Protein AF-A0A838K4G5-F1 (afdb_monomer_lite)

pLDDT: mean 78.07, std 15.37, range [50.75, 97.56]

Foldseek 3Di:
DDDPDPVVVVVVVVVCCVVQNPVVVVVVVVVVVVVVVVVVVVVVVVQVVCCVVVHVVSNPPDVVVVPVVVVVVVVVVVVVVDPDPPPDPDPPPDDDADPPGDPDDDPPDD

Structure (mmCIF, N/CA/C/O backbone):
data_AF-A0A838K4G5-F1
#
_entry.id   AF-A0A838K4G5-F1
#
loop_
_atom_site.group_PDB
_atom_site.id
_atom_site.type_symbol
_atom_site.label_atom_id
_atom_site.label_alt_id
_atom_site.label_comp_id
_atom_site.label_asym_id
_atom_site.label_entity_id
_atom_site.label_seq_id
_atom_site.pdbx_PDB_ins_code
_atom_site.Cartn_x
_atom_site.Cartn_y
_atom_site.Cartn_z
_atom_site.occupancy
_atom_site.B_iso_or_equiv
_atom_site.auth_seq_id
_atom_site.auth_comp_id
_atom_site.auth_asym_id
_atom_site.auth_atom_id
_atom_site.pdbx_PDB_model_num
ATOM 1 N N . MET A 1 1 ? -25.883 -12.336 -12.729 1.00 59.09 1 MET A N 1
ATOM 2 C CA . MET A 1 1 ? -25.001 -11.242 -13.183 1.00 59.09 1 MET A CA 1
ATOM 3 C C . MET A 1 1 ? -24.661 -10.407 -11.964 1.00 59.09 1 MET A C 1
ATOM 5 O O . MET A 1 1 ? -25.490 -9.624 -11.531 1.00 59.09 1 MET A O 1
ATOM 9 N N . PHE A 1 2 ? -23.512 -10.679 -11.341 1.00 65.94 2 PHE A N 1
ATOM 10 C CA . PHE A 1 2 ? -23.030 -9.916 -10.191 1.00 65.94 2 PHE A CA 1
ATOM 11 C C . PHE A 1 2 ? -22.284 -8.695 -10.726 1.00 65.94 2 PHE A C 1
ATOM 13 O O . PHE A 1 2 ? -21.193 -8.830 -11.276 1.00 65.94 2 PHE A O 1
ATOM 20 N N . GLY A 1 3 ? -22.919 -7.528 -10.653 1.00 70.31 3 GLY A N 1
ATOM 21 C CA . GLY A 1 3 ? -22.258 -6.256 -10.908 1.00 70.31 3 GLY A CA 1
ATOM 22 C C . GLY A 1 3 ? -21.526 -5.823 -9.646 1.00 70.31 3 GLY A C 1
ATOM 23 O O . GLY A 1 3 ? -22.085 -5.898 -8.558 1.00 70.31 3 GLY A O 1
ATOM 24 N N . MET A 1 4 ? -20.275 -5.392 -9.771 1.00 81.00 4 MET A N 1
ATOM 25 C CA . MET A 1 4 ? -19.601 -4.702 -8.676 1.00 81.00 4 MET A CA 1
ATOM 26 C C . MET A 1 4 ? -20.124 -3.266 -8.639 1.00 81.00 4 MET A C 1
ATOM 28 O O . MET A 1 4 ? -19.660 -2.411 -9.391 1.00 81.00 4 MET A O 1
ATOM 32 N N . GLY A 1 5 ? -21.146 -3.033 -7.822 1.00 89.62 5 GLY A N 1
ATOM 33 C CA . GLY A 1 5 ? -21.731 -1.724 -7.585 1.00 89.62 5 GLY A CA 1
ATOM 34 C C . GLY A 1 5 ? -21.436 -1.205 -6.181 1.00 89.62 5 GLY A C 1
ATOM 35 O O . GLY A 1 5 ? -20.865 -1.881 -5.322 1.00 89.62 5 GLY A O 1
ATOM 36 N N . TRP A 1 6 ? -21.861 0.035 -5.941 1.00 93.75 6 TRP A N 1
ATOM 37 C CA . TRP A 1 6 ? -21.842 0.636 -4.608 1.00 93.75 6 TRP A CA 1
ATOM 38 C C . TRP A 1 6 ? -22.566 -0.207 -3.538 1.00 93.75 6 TRP A C 1
ATOM 40 O O . TRP A 1 6 ? -22.022 -0.321 -2.437 1.00 93.75 6 TRP A O 1
ATOM 50 N N . PRO A 1 7 ? -23.735 -0.830 -3.812 1.00 93.62 7 PRO A N 1
ATOM 51 C CA . PRO A 1 7 ? -24.416 -1.674 -2.829 1.00 93.62 7 PRO A CA 1
ATOM 52 C C . PRO A 1 7 ? -23.597 -2.902 -2.416 1.00 93.62 7 PRO A C 1
ATOM 54 O O . PRO A 1 7 ? -23.511 -3.214 -1.230 1.00 93.62 7 PRO A O 1
ATOM 57 N N . GLU A 1 8 ? -22.955 -3.579 -3.365 1.00 92.81 8 GLU A N 1
ATOM 58 C CA . GLU A 1 8 ? -22.153 -4.775 -3.104 1.00 92.81 8 GLU A CA 1
ATOM 59 C C . GLU A 1 8 ? -20.926 -4.448 -2.245 1.00 92.81 8 GLU A C 1
ATOM 61 O O . GLU A 1 8 ? -20.620 -5.182 -1.303 1.00 92.81 8 GLU A O 1
ATOM 66 N N . LEU A 1 9 ? -20.263 -3.314 -2.502 1.00 93.62 9 LEU A N 1
ATOM 67 C CA . LEU A 1 9 ? -19.154 -2.840 -1.668 1.00 93.62 9 LEU A CA 1
ATOM 68 C C . LEU A 1 9 ? -19.599 -2.532 -0.232 1.00 93.62 9 LEU A C 1
ATOM 70 O O . LEU A 1 9 ? -18.870 -2.848 0.710 1.00 93.62 9 LEU A O 1
ATOM 74 N N . LEU A 1 10 ? -20.797 -1.968 -0.045 1.00 94.88 10 LEU A N 1
ATOM 75 C CA . LEU A 1 10 ? -21.356 -1.717 1.286 1.00 94.88 10 LEU A CA 1
ATOM 76 C C . LEU A 1 10 ? -21.579 -3.031 2.051 1.00 94.88 10 LEU A C 1
ATOM 78 O O . LEU A 1 10 ? -21.202 -3.135 3.217 1.00 94.88 10 LEU A O 1
ATOM 82 N N . VAL A 1 11 ? -22.145 -4.047 1.389 1.00 95.69 11 VAL A N 1
ATOM 83 C CA . VAL A 1 11 ? -22.366 -5.374 1.988 1.00 95.69 11 VAL A CA 1
ATOM 84 C C . VAL A 1 11 ? -21.039 -6.010 2.397 1.00 95.69 11 VAL A C 1
ATOM 86 O O . VAL A 1 11 ? -20.913 -6.482 3.526 1.00 95.69 11 VAL A O 1
ATOM 89 N N . ILE A 1 12 ? -20.027 -5.969 1.525 1.00 94.19 12 ILE A N 1
ATOM 90 C CA . ILE A 1 12 ? -18.681 -6.470 1.841 1.00 94.19 12 ILE A CA 1
ATOM 91 C C . ILE A 1 12 ? -18.090 -5.715 3.038 1.00 94.19 12 ILE A C 1
ATOM 93 O O . ILE A 1 12 ? -17.533 -6.340 3.940 1.00 94.19 12 ILE A O 1
ATOM 97 N N . GLY A 1 13 ? -18.248 -4.389 3.087 1.00 94.69 13 GLY A N 1
ATOM 98 C CA . GLY A 1 13 ? -17.796 -3.562 4.204 1.00 94.69 13 GLY A CA 1
ATOM 99 C C . GLY A 1 13 ? -18.442 -3.960 5.531 1.00 94.69 13 GLY A C 1
ATOM 100 O O . GLY A 1 13 ? -17.742 -4.137 6.525 1.00 94.69 13 GLY A O 1
ATOM 101 N N . ILE A 1 14 ? -19.759 -4.179 5.544 1.00 96.31 14 ILE A N 1
ATOM 102 C CA . ILE A 1 14 ? -20.487 -4.638 6.736 1.00 96.31 14 ILE A CA 1
ATOM 103 C C . ILE A 1 14 ? -19.980 -6.013 7.182 1.00 96.31 14 ILE A C 1
ATOM 105 O O . ILE A 1 14 ? -19.688 -6.202 8.362 1.00 96.31 14 ILE A O 1
ATOM 109 N N . VAL A 1 15 ? -19.819 -6.962 6.255 1.00 96.25 15 VAL A N 1
ATOM 110 C CA . VAL A 1 15 ? -19.290 -8.300 6.570 1.00 96.25 15 VAL A CA 1
ATOM 111 C C . VAL A 1 15 ? -17.873 -8.214 7.143 1.00 96.25 15 VAL A C 1
ATOM 113 O O . VAL A 1 15 ? -17.577 -8.863 8.145 1.00 96.25 15 VAL A O 1
ATOM 116 N N . ALA A 1 16 ? -17.011 -7.376 6.566 1.00 95.06 16 ALA A N 1
ATOM 117 C CA . ALA A 1 16 ? -15.660 -7.157 7.071 1.00 95.06 16 ALA A CA 1
ATOM 118 C C . ALA A 1 16 ? -15.668 -6.557 8.489 1.00 95.06 16 ALA A C 1
ATOM 120 O O . ALA A 1 16 ? -14.899 -6.995 9.345 1.00 95.06 16 ALA A O 1
ATOM 121 N N . VAL A 1 17 ? -16.560 -5.599 8.765 1.00 96.06 17 VAL A N 1
ATOM 122 C CA . VAL A 1 17 ? -16.731 -5.010 10.104 1.00 96.06 17 VAL A CA 1
ATOM 123 C C . VAL A 1 17 ? -17.180 -6.066 11.109 1.00 96.06 17 VAL A C 1
ATOM 125 O O . VAL A 1 17 ? -16.659 -6.093 12.217 1.00 96.06 17 VAL A O 1
ATOM 128 N N . PHE A 1 18 ? -18.100 -6.959 10.742 1.00 96.19 18 PHE A N 1
ATOM 129 C CA . PHE A 1 18 ? -18.529 -8.042 11.630 1.00 96.19 18 PHE A CA 1
ATOM 130 C C . PHE A 1 18 ? -17.424 -9.065 11.902 1.00 96.19 18 PHE A C 1
ATOM 132 O O . PHE A 1 18 ? -17.311 -9.551 13.025 1.00 96.19 18 PHE A O 1
ATOM 139 N N . LEU A 1 19 ? -16.613 -9.396 10.894 1.00 95.12 19 LEU A N 1
ATOM 140 C CA . LEU A 1 19 ? -15.580 -10.424 11.014 1.00 95.12 19 LEU A CA 1
ATOM 141 C C . LEU A 1 19 ? -14.365 -9.945 11.819 1.00 95.12 19 LEU A C 1
ATOM 143 O O . LEU A 1 19 ? -13.842 -10.684 12.651 1.00 95.12 19 LEU A O 1
ATOM 147 N N . PHE A 1 20 ? -13.914 -8.715 11.567 1.00 94.06 20 PHE A N 1
ATOM 148 C CA . PHE A 1 20 ? -12.688 -8.166 12.155 1.00 9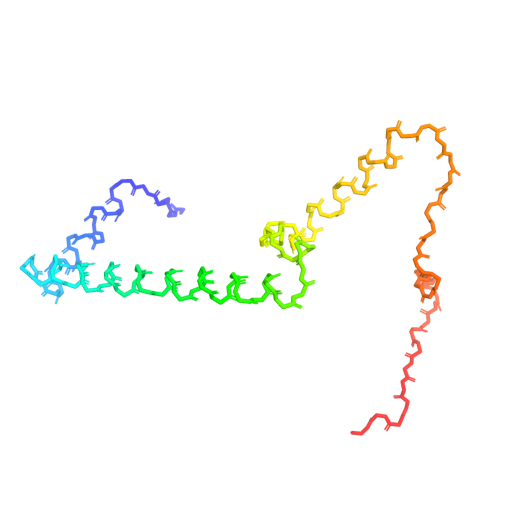4.06 20 PHE A CA 1
ATOM 149 C C . PHE A 1 20 ? -12.943 -7.147 13.274 1.00 94.06 20 PHE A C 1
ATOM 151 O O . PHE A 1 20 ? -12.080 -6.946 14.127 1.00 94.06 20 PHE A O 1
ATOM 158 N N . GLY A 1 21 ? -14.112 -6.509 13.285 1.00 94.56 21 GLY A N 1
ATOM 159 C CA . GLY A 1 21 ? -14.471 -5.415 14.185 1.00 94.56 21 GLY A CA 1
ATOM 160 C C . GLY A 1 21 ? -14.232 -4.025 13.567 1.00 94.56 21 GLY A C 1
ATOM 161 O O . GLY A 1 21 ? -13.232 -3.822 12.867 1.00 94.56 21 GLY A O 1
ATOM 162 N N . PRO A 1 22 ? -15.104 -3.034 13.849 1.00 93.94 22 PRO A N 1
ATOM 163 C CA . PRO A 1 22 ? -14.989 -1.680 13.296 1.00 93.94 22 PRO A CA 1
ATOM 164 C C . PRO A 1 22 ? -13.718 -0.958 13.755 1.00 93.94 22 PRO A C 1
ATOM 166 O O . PRO A 1 22 ? -13.168 -0.161 13.002 1.00 93.94 22 PRO A O 1
ATOM 169 N N . ASP A 1 23 ? -13.214 -1.279 14.948 1.00 94.38 23 ASP A N 1
ATOM 170 C CA . ASP A 1 23 ? -12.010 -0.659 15.506 1.00 94.38 23 ASP A CA 1
ATOM 171 C C . ASP A 1 23 ? -10.716 -1.213 14.889 1.00 94.38 23 ASP A C 1
ATOM 173 O O . ASP A 1 23 ? -9.714 -0.509 14.810 1.00 94.38 23 ASP A O 1
ATOM 177 N N . LYS A 1 24 ? -10.718 -2.470 14.418 1.00 93.75 24 LYS A N 1
ATOM 178 C CA . LYS A 1 24 ? -9.517 -3.137 13.874 1.00 93.75 24 LYS A CA 1
ATOM 179 C C . LYS A 1 24 ? -9.300 -2.877 12.390 1.00 93.75 24 LYS A C 1
ATOM 181 O O . LYS A 1 24 ? -8.156 -2.819 11.942 1.00 93.75 24 LYS A O 1
ATOM 186 N N . LEU A 1 25 ? -10.373 -2.697 11.624 1.00 93.44 25 LEU A N 1
ATOM 187 C CA . LEU A 1 25 ? -10.290 -2.375 10.198 1.00 93.44 25 LEU A CA 1
ATOM 188 C C . LEU A 1 25 ? -9.434 -1.139 9.865 1.00 93.44 25 LEU A C 1
ATOM 190 O O . LEU A 1 25 ? -8.585 -1.258 8.979 1.00 93.44 25 LEU A O 1
ATOM 194 N N . PRO A 1 26 ? -9.585 0.027 10.527 1.00 93.25 26 PRO A N 1
ATOM 195 C CA . PRO A 1 26 ? -8.756 1.192 10.223 1.00 93.25 26 PRO A CA 1
ATOM 196 C C . PRO A 1 26 ? -7.277 0.946 10.536 1.00 93.25 26 PRO A C 1
ATOM 198 O O . PRO A 1 26 ? -6.413 1.400 9.787 1.00 93.25 26 PRO A O 1
ATOM 201 N N . ASP A 1 27 ? -6.969 0.188 11.589 1.00 95.00 27 ASP A N 1
ATOM 202 C CA . ASP A 1 27 ? -5.591 -0.173 11.927 1.00 95.00 27 ASP A CA 1
ATOM 203 C C . ASP A 1 27 ? -4.970 -1.105 10.878 1.00 95.00 27 ASP A C 1
ATOM 205 O O . ASP A 1 27 ? -3.824 -0.896 10.473 1.00 95.00 27 ASP A O 1
ATOM 209 N N . LEU A 1 28 ? -5.723 -2.095 10.387 1.00 94.12 28 LEU A N 1
ATOM 210 C CA . LEU A 1 28 ? -5.288 -2.981 9.300 1.00 94.12 28 LEU A CA 1
ATOM 211 C C . LEU A 1 28 ? -5.089 -2.213 7.989 1.00 94.12 28 LEU A C 1
ATOM 213 O O . LEU A 1 28 ? -4.078 -2.400 7.312 1.00 94.12 28 LEU A O 1
ATOM 217 N N . ALA A 1 29 ? -6.006 -1.305 7.650 1.00 94.56 29 ALA A N 1
ATOM 218 C CA . ALA A 1 29 ? -5.891 -0.464 6.463 1.00 94.56 29 ALA A CA 1
ATOM 219 C C . ALA A 1 29 ? -4.653 0.446 6.525 1.00 94.56 29 ALA A C 1
ATOM 221 O O . ALA A 1 29 ? -3.935 0.585 5.534 1.00 94.56 29 ALA A O 1
ATOM 222 N N . ARG A 1 30 ? -4.355 1.027 7.696 1.00 96.12 30 ARG A N 1
ATOM 223 C CA . ARG A 1 30 ? -3.138 1.826 7.920 1.00 96.12 30 ARG A CA 1
ATOM 224 C C . ARG A 1 30 ? -1.870 0.994 7.752 1.00 96.12 30 ARG A C 1
ATOM 226 O O . ARG A 1 30 ? -0.934 1.454 7.102 1.00 96.12 30 ARG A O 1
ATOM 233 N N . GLN A 1 31 ? -1.845 -0.224 8.293 1.00 96.19 31 GLN A N 1
ATOM 234 C CA . GLN A 1 31 ? -0.710 -1.140 8.149 1.00 96.19 31 GLN A CA 1
ATOM 235 C C . GLN A 1 31 ? -0.495 -1.550 6.689 1.00 96.19 31 GLN A C 1
ATOM 237 O O . GLN A 1 31 ? 0.614 -1.415 6.173 1.00 96.19 31 GLN A O 1
ATOM 242 N N . ALA A 1 32 ? -1.557 -1.970 5.998 1.00 96.56 32 ALA A N 1
ATOM 243 C CA . ALA A 1 32 ? -1.504 -2.319 4.582 1.00 96.56 32 ALA A CA 1
ATOM 244 C C . ALA A 1 32 ? -1.069 -1.124 3.721 1.00 96.56 32 ALA A C 1
ATOM 246 O O . ALA A 1 32 ? -0.191 -1.260 2.873 1.00 96.56 32 ALA A O 1
ATOM 247 N N . GLY A 1 33 ? -1.613 0.069 3.977 1.00 96.94 33 GLY A N 1
ATO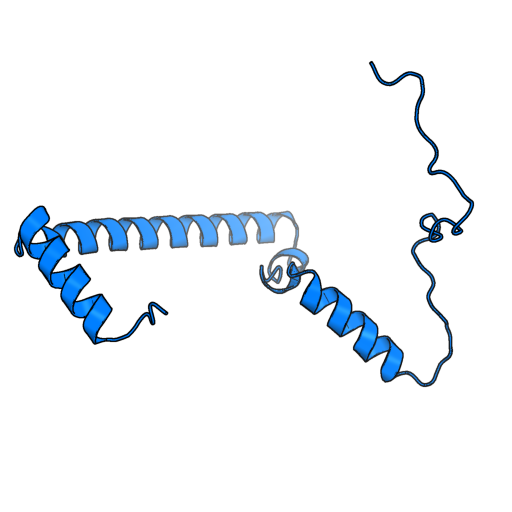M 248 C CA . GLY A 1 33 ? -1.220 1.296 3.283 1.00 96.94 33 GLY A CA 1
ATOM 249 C C . GLY A 1 33 ? 0.248 1.663 3.514 1.00 96.94 33 GLY A C 1
ATOM 250 O O . GLY A 1 33 ? 0.955 2.023 2.572 1.00 96.94 33 GLY A O 1
ATOM 251 N N . GLY A 1 34 ? 0.737 1.523 4.749 1.00 97.19 34 GLY A N 1
ATOM 252 C CA . GLY A 1 34 ? 2.149 1.704 5.083 1.00 97.19 34 GLY A CA 1
ATOM 253 C C . GLY A 1 34 ? 3.051 0.713 4.345 1.00 97.19 34 GLY A C 1
ATOM 254 O O . GLY A 1 34 ? 4.057 1.117 3.759 1.00 97.19 34 GLY A O 1
ATOM 255 N N . PHE A 1 35 ? 2.654 -0.562 4.305 1.00 97.56 35 PHE A N 1
ATOM 256 C CA . PHE A 1 35 ? 3.358 -1.605 3.562 1.00 97.56 35 PHE A CA 1
ATOM 257 C C . PHE A 1 35 ? 3.398 -1.301 2.062 1.00 97.56 35 PHE A C 1
ATOM 259 O O . PHE A 1 35 ? 4.481 -1.278 1.481 1.00 97.56 35 PHE A O 1
ATOM 266 N N . LEU A 1 36 ? 2.257 -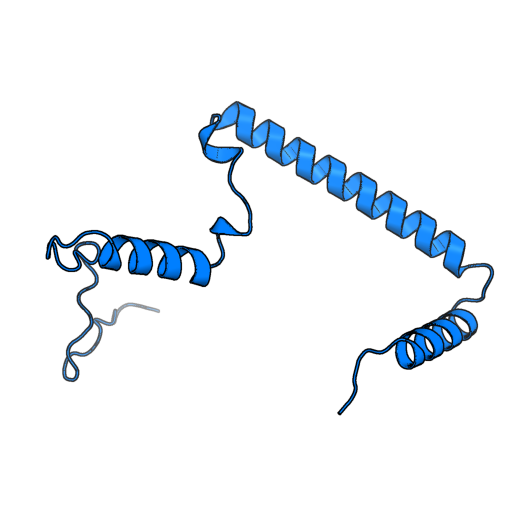0.965 1.450 1.00 97.38 36 LEU A N 1
ATOM 267 C CA . LEU A 1 36 ? 2.183 -0.574 0.039 1.00 97.38 36 LEU A CA 1
ATOM 268 C C . LEU A 1 36 ? 3.088 0.622 -0.263 1.00 97.38 36 LEU A C 1
ATOM 270 O O . LEU A 1 36 ? 3.774 0.630 -1.280 1.00 97.38 36 LEU A O 1
ATOM 274 N N . ARG A 1 37 ? 3.131 1.627 0.617 1.00 96.94 37 ARG A N 1
ATOM 275 C CA . ARG A 1 37 ? 3.985 2.807 0.430 1.00 96.94 37 ARG A CA 1
ATOM 276 C C . ARG A 1 37 ? 5.471 2.467 0.504 1.00 96.94 37 ARG A C 1
ATOM 278 O O . ARG A 1 37 ? 6.282 3.076 -0.189 1.00 96.94 37 ARG A O 1
ATOM 285 N N . THR A 1 38 ? 5.849 1.527 1.358 1.00 96.62 38 THR A N 1
ATOM 286 C CA . THR A 1 38 ? 7.231 1.042 1.446 1.00 96.62 38 THR A CA 1
ATOM 287 C C . THR A 1 38 ? 7.591 0.182 0.241 1.00 96.62 38 THR A C 1
ATOM 289 O O . THR A 1 38 ? 8.620 0.433 -0.376 1.00 96.62 38 THR A O 1
ATOM 292 N N . ALA A 1 39 ? 6.714 -0.737 -0.164 1.00 97.12 39 ALA A N 1
ATOM 293 C CA . ALA A 1 39 ? 6.887 -1.537 -1.372 1.00 97.12 39 ALA A CA 1
ATOM 294 C C . ALA A 1 39 ? 7.011 -0.649 -2.620 1.00 97.12 39 ALA A C 1
ATOM 296 O O . ALA A 1 39 ? 7.915 -0.843 -3.425 1.00 97.12 39 ALA A O 1
ATOM 297 N N . ARG A 1 40 ? 6.166 0.383 -2.743 1.00 95.62 40 ARG A N 1
ATOM 298 C CA . ARG A 1 40 ? 6.236 1.359 -3.836 1.00 95.62 40 ARG A CA 1
ATOM 299 C C . ARG A 1 40 ? 7.591 2.064 -3.880 1.00 95.62 40 ARG A C 1
ATOM 301 O O . ARG A 1 40 ? 8.218 2.075 -4.929 1.00 95.62 40 ARG A O 1
ATOM 308 N N . ARG A 1 41 ? 8.069 2.568 -2.736 1.00 96.12 41 ARG A N 1
ATOM 309 C CA . ARG A 1 41 ? 9.397 3.196 -2.628 1.00 96.12 41 ARG A CA 1
ATOM 310 C C . ARG A 1 41 ? 10.522 2.241 -3.017 1.00 96.12 41 ARG A C 1
ATOM 312 O O . ARG A 1 41 ? 11.417 2.652 -3.735 1.00 96.12 41 ARG A O 1
ATOM 319 N N . MET A 1 42 ? 10.458 0.983 -2.586 1.00 96.00 42 MET A N 1
ATOM 320 C CA . MET A 1 42 ? 11.457 -0.029 -2.939 1.00 96.00 42 MET A CA 1
ATOM 321 C C . MET A 1 42 ? 11.479 -0.311 -4.446 1.00 96.00 42 MET A C 1
ATOM 323 O O . MET A 1 42 ? 12.552 -0.387 -5.032 1.00 96.00 42 MET A O 1
ATOM 327 N N . VAL A 1 43 ? 10.307 -0.423 -5.080 1.00 93.75 43 VAL A N 1
ATOM 328 C CA . VAL A 1 43 ? 10.194 -0.591 -6.538 1.00 93.75 43 VAL A CA 1
ATOM 329 C C . VAL A 1 43 ? 10.743 0.626 -7.276 1.00 93.75 43 VAL A C 1
ATOM 331 O O . VAL A 1 43 ? 11.455 0.460 -8.260 1.00 93.75 43 VAL A O 1
ATOM 334 N N . ASP A 1 44 ? 10.418 1.835 -6.817 1.00 91.38 44 ASP A N 1
ATOM 335 C CA . ASP A 1 44 ? 10.893 3.068 -7.445 1.00 91.38 44 ASP A CA 1
ATOM 336 C C . ASP A 1 44 ? 12.422 3.212 -7.293 1.00 91.38 44 ASP A C 1
ATOM 338 O O . ASP A 1 44 ? 13.093 3.549 -8.262 1.00 91.38 44 ASP A O 1
ATOM 342 N N . SER A 1 45 ? 12.993 2.874 -6.130 1.00 91.81 45 SER A N 1
ATOM 343 C CA . SER A 1 45 ? 14.450 2.818 -5.929 1.00 91.81 45 SER A CA 1
ATOM 344 C C . SER A 1 45 ? 15.119 1.793 -6.840 1.00 91.81 45 SER A C 1
ATOM 346 O O . SER A 1 45 ? 16.028 2.155 -7.570 1.00 91.81 45 SER A O 1
ATOM 348 N N . ALA A 1 46 ? 14.620 0.555 -6.884 1.00 90.12 46 ALA A N 1
ATOM 349 C CA . ALA A 1 46 ? 15.183 -0.478 -7.752 1.00 90.12 46 ALA A CA 1
ATOM 350 C C . ALA A 1 46 ? 15.113 -0.097 -9.240 1.00 90.12 46 ALA A C 1
ATOM 352 O O . ALA A 1 46 ? 16.019 -0.415 -10.001 1.00 90.12 46 ALA A O 1
ATOM 353 N N . ARG A 1 47 ? 14.052 0.605 -9.669 1.00 84.62 47 ARG A N 1
ATOM 354 C CA . ARG A 1 47 ? 13.965 1.165 -11.027 1.00 84.62 47 ARG A CA 1
ATOM 355 C C . ARG A 1 47 ? 15.035 2.219 -11.284 1.00 84.62 47 ARG A C 1
ATOM 357 O O . ARG A 1 47 ? 15.605 2.214 -12.367 1.00 84.62 47 ARG A O 1
ATOM 364 N N . ASN A 1 48 ? 15.280 3.106 -10.321 1.00 86.50 48 ASN A N 1
ATOM 365 C CA . ASN A 1 48 ? 16.307 4.139 -10.444 1.00 86.50 48 ASN A CA 1
ATOM 366 C C . ASN A 1 48 ? 17.713 3.527 -10.489 1.00 86.50 48 ASN A C 1
ATOM 368 O O . ASN A 1 48 ? 18.499 3.917 -11.339 1.00 86.50 48 ASN A O 1
ATOM 372 N N . ASP A 1 49 ? 17.995 2.528 -9.652 1.00 87.06 49 ASP A N 1
ATOM 373 C CA . ASP A 1 49 ? 19.297 1.852 -9.636 1.00 87.06 49 ASP A CA 1
ATOM 374 C C . ASP A 1 49 ? 19.565 1.130 -10.974 1.00 87.06 49 ASP A C 1
ATOM 376 O O . ASP A 1 49 ? 20.635 1.269 -11.561 1.00 87.06 49 ASP A O 1
ATOM 380 N N . LEU A 1 50 ? 18.561 0.423 -11.516 1.00 83.12 50 LEU A N 1
ATOM 381 C CA . LEU A 1 50 ? 18.644 -0.209 -12.843 1.00 83.12 50 LEU A CA 1
ATOM 382 C C . LEU A 1 50 ? 18.820 0.815 -13.971 1.00 83.12 50 LEU A C 1
ATOM 384 O O . LEU A 1 50 ? 19.535 0.551 -14.934 1.00 83.12 50 LEU A O 1
ATOM 388 N N . ALA A 1 51 ? 18.153 1.961 -13.868 1.00 81.44 51 ALA A N 1
ATOM 389 C CA . ALA A 1 51 ? 18.282 3.052 -14.823 1.00 81.44 51 ALA A CA 1
ATOM 390 C C . ALA A 1 51 ? 19.683 3.677 -14.820 1.00 81.44 51 ALA A C 1
ATOM 392 O O . ALA A 1 51 ? 20.215 3.983 -15.885 1.00 81.44 51 ALA A O 1
ATOM 393 N N . ASP A 1 52 ? 20.284 3.843 -13.642 1.00 82.75 52 ASP A N 1
ATOM 394 C CA . ASP A 1 52 ? 21.632 4.392 -13.502 1.00 82.75 52 ASP A CA 1
ATOM 395 C C . ASP A 1 52 ? 22.703 3.426 -14.052 1.00 82.75 52 ASP A C 1
ATOM 397 O O . ASP A 1 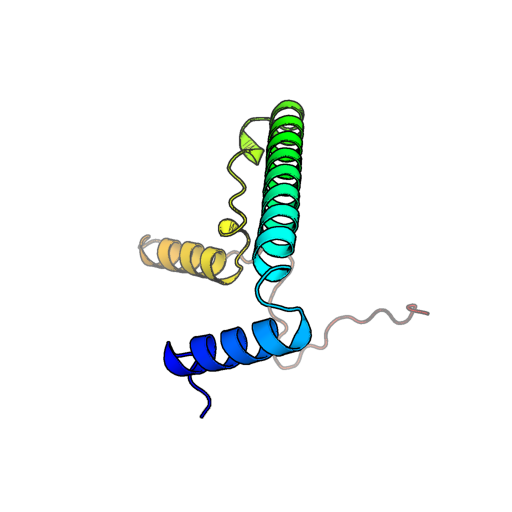52 ? 23.703 3.875 -14.612 1.00 82.75 52 ASP A O 1
ATOM 401 N N . GLU A 1 53 ? 22.492 2.106 -13.949 1.00 80.25 53 GLU A N 1
ATOM 402 C CA . GLU A 1 53 ? 23.423 1.081 -14.455 1.00 80.25 53 GLU A CA 1
ATOM 403 C C . GLU A 1 53 ? 23.274 0.766 -15.951 1.00 80.25 53 GLU A C 1
ATOM 405 O O . GLU A 1 53 ? 24.271 0.495 -16.623 1.00 80.25 53 GLU A O 1
ATOM 410 N N . LEU A 1 54 ? 22.051 0.780 -16.486 1.00 73.81 54 LEU A N 1
ATOM 411 C CA . LEU A 1 54 ? 21.765 0.381 -17.871 1.00 73.81 54 LEU A CA 1
ATOM 412 C C . LEU A 1 54 ? 21.570 1.571 -18.827 1.00 73.81 54 LEU A C 1
ATOM 414 O O . LEU A 1 54 ? 21.454 1.365 -20.034 1.00 73.81 54 LEU A O 1
ATOM 418 N N . GLY A 1 55 ? 21.569 2.801 -18.306 1.00 65.50 55 GLY A N 1
ATOM 419 C CA . GLY A 1 55 ? 21.341 4.027 -19.067 1.00 65.50 55 GLY A CA 1
ATOM 420 C C . GLY A 1 55 ? 19.860 4.400 -19.207 1.00 65.50 55 GLY A C 1
ATOM 421 O O . GLY A 1 55 ? 18.955 3.602 -18.946 1.00 65.50 55 GLY A O 1
ATOM 422 N N . ASP A 1 56 ? 19.617 5.644 -19.644 1.00 62.38 56 ASP A N 1
ATOM 423 C CA . ASP A 1 56 ? 18.283 6.266 -19.781 1.00 62.38 56 ASP A CA 1
ATOM 424 C C . ASP A 1 56 ? 17.308 5.428 -20.643 1.00 62.38 56 ASP A C 1
ATOM 426 O O . ASP A 1 56 ? 16.095 5.527 -20.459 1.00 62.38 56 ASP A O 1
ATOM 430 N N . ASP A 1 57 ? 17.830 4.530 -21.491 1.00 58.78 57 ASP A N 1
ATOM 431 C CA . ASP A 1 57 ? 17.075 3.595 -22.340 1.00 58.78 57 ASP A CA 1
ATOM 432 C C . ASP A 1 57 ? 16.113 2.674 -21.553 1.00 58.78 57 ASP A C 1
ATOM 434 O O . ASP A 1 57 ? 15.121 2.199 -22.106 1.00 58.78 57 ASP A O 1
ATOM 438 N N . PHE A 1 58 ? 16.349 2.440 -20.252 1.00 58.53 58 PHE A N 1
ATOM 439 C CA . PHE A 1 58 ? 15.492 1.593 -19.402 1.00 58.53 58 PHE A CA 1
ATOM 440 C C . PHE A 1 58 ? 14.551 2.367 -18.469 1.00 58.53 58 PHE A C 1
ATOM 442 O O . PHE A 1 58 ? 13.622 1.774 -17.906 1.00 58.53 58 PHE A O 1
ATOM 449 N N . ARG A 1 59 ? 14.737 3.685 -18.303 1.00 58.56 59 ARG A N 1
ATOM 450 C CA . ARG A 1 59 ? 13.859 4.517 -17.451 1.00 58.56 59 ARG A CA 1
ATOM 451 C C . ARG A 1 59 ? 12.434 4.575 -17.963 1.00 58.56 59 ARG A C 1
ATOM 453 O O . ARG A 1 59 ? 11.505 4.676 -17.161 1.00 58.56 59 ARG A O 1
ATOM 460 N N . ASP A 1 60 ? 12.285 4.472 -19.277 1.00 60.03 60 ASP A N 1
ATOM 461 C CA . ASP A 1 60 ? 11.012 4.603 -19.975 1.00 60.03 60 ASP A CA 1
ATOM 462 C C . ASP A 1 60 ? 10.311 3.262 -20.235 1.00 60.03 60 ASP A C 1
ATOM 464 O O . ASP A 1 60 ? 9.300 3.225 -20.934 1.00 60.03 60 ASP A O 1
ATOM 468 N N . LEU A 1 61 ? 10.768 2.156 -19.621 1.00 57.19 61 LEU A N 1
ATOM 469 C CA . LEU A 1 61 ? 10.024 0.891 -19.620 1.00 57.19 61 LEU A CA 1
ATOM 470 C C . LEU A 1 61 ? 8.727 1.029 -18.803 1.00 57.19 61 LEU A C 1
ATOM 472 O O . LEU A 1 61 ? 8.603 0.634 -17.630 1.00 57.19 61 LEU A O 1
ATOM 476 N N . ASN A 1 62 ? 7.720 1.595 -19.459 1.00 57.16 62 ASN A N 1
ATOM 477 C CA . ASN A 1 62 ? 6.329 1.546 -19.069 1.00 57.16 62 ASN A CA 1
ATOM 478 C C . ASN A 1 62 ? 5.899 0.078 -19.101 1.00 57.16 62 ASN A C 1
ATOM 480 O O . ASN A 1 62 ? 5.939 -0.563 -20.145 1.00 57.16 62 ASN A O 1
ATOM 484 N N . LEU A 1 63 ? 5.398 -0.467 -17.984 1.00 52.12 63 LEU A N 1
ATOM 485 C CA . LEU A 1 63 ? 4.856 -1.839 -17.986 1.00 52.12 63 LEU A CA 1
ATOM 486 C C . LEU A 1 63 ? 3.685 -2.015 -18.977 1.00 52.12 63 LEU A C 1
ATOM 488 O O . LEU A 1 63 ? 3.279 -3.138 -19.251 1.00 52.12 63 LEU A O 1
ATOM 492 N N . ARG A 1 64 ? 3.133 -0.906 -19.483 1.00 54.78 64 ARG A N 1
ATOM 493 C CA . ARG A 1 64 ? 2.108 -0.846 -20.530 1.00 54.78 64 ARG A CA 1
ATOM 494 C C . ARG A 1 64 ? 2.660 -1.066 -21.938 1.00 54.78 64 ARG A C 1
ATOM 496 O O . ARG A 1 64 ? 1.939 -1.607 -22.762 1.00 54.78 64 ARG A O 1
ATOM 503 N N . ASP A 1 65 ? 3.922 -0.727 -22.193 1.00 57.16 65 ASP A N 1
ATOM 504 C CA . ASP A 1 65 ? 4.578 -1.019 -23.475 1.00 57.16 65 ASP A CA 1
ATOM 505 C C . ASP A 1 65 ? 4.963 -2.504 -23.603 1.00 57.16 65 ASP A C 1
ATOM 507 O O . ASP A 1 65 ? 5.285 -2.971 -24.689 1.00 57.16 65 ASP A O 1
ATOM 511 N N . LEU A 1 66 ? 4.855 -3.277 -22.514 1.00 59.34 66 LEU A N 1
ATOM 512 C CA . LEU A 1 66 ? 4.907 -4.742 -22.532 1.00 59.34 66 LEU A CA 1
ATOM 513 C C . LEU A 1 66 ? 3.524 -5.395 -22.737 1.00 59.34 66 LEU A C 1
ATOM 515 O O . LEU A 1 66 ? 3.420 -6.620 -22.642 1.00 59.34 66 LEU A O 1
ATOM 519 N N . ASP A 1 67 ? 2.457 -4.632 -23.008 1.00 64.00 67 ASP A N 1
ATOM 520 C CA . ASP A 1 67 ? 1.186 -5.224 -23.431 1.00 64.00 67 ASP A CA 1
ATOM 521 C C . ASP A 1 67 ? 1.300 -5.631 -24.914 1.00 64.00 67 ASP A C 1
ATOM 523 O O . ASP A 1 67 ? 1.417 -4.762 -25.788 1.00 64.00 67 ASP A O 1
ATOM 527 N N . PRO A 1 68 ? 1.263 -6.938 -25.246 1.00 59.81 68 PRO A N 1
ATOM 528 C CA . PRO A 1 68 ? 1.449 -7.410 -26.618 1.00 59.81 68 PRO A CA 1
ATOM 529 C C . PRO A 1 68 ? 0.427 -6.810 -27.592 1.00 59.81 68 PRO A C 1
ATOM 531 O O . PRO A 1 68 ? 0.690 -6.735 -28.791 1.00 59.81 68 PRO A O 1
ATOM 534 N N . ARG A 1 69 ? -0.731 -6.350 -27.098 1.00 69.88 69 ARG A N 1
ATOM 535 C CA . ARG A 1 69 ? -1.746 -5.687 -27.924 1.00 69.88 69 ARG A CA 1
ATOM 536 C C . ARG A 1 69 ? -1.333 -4.290 -28.373 1.00 69.88 69 ARG A C 1
ATOM 538 O O . ARG A 1 69 ? -1.645 -3.921 -29.503 1.00 69.88 69 ARG A O 1
ATOM 545 N N . GLU A 1 70 ? -0.649 -3.532 -27.522 1.00 69.06 70 GLU A N 1
ATOM 546 C CA . GLU A 1 70 ? -0.206 -2.168 -27.829 1.00 69.06 70 GLU A CA 1
ATOM 547 C C . GLU A 1 70 ? 0.924 -2.202 -28.874 1.00 69.06 70 GLU A C 1
ATOM 549 O O . GLU A 1 70 ? 0.878 -1.451 -29.847 1.00 69.06 70 GLU A O 1
ATOM 554 N N . ILE A 1 71 ? 1.860 -3.157 -28.744 1.00 71.69 71 ILE A N 1
ATOM 555 C CA . ILE A 1 71 ? 2.953 -3.398 -29.707 1.00 71.69 71 ILE A CA 1
ATOM 556 C C . ILE A 1 71 ? 2.394 -3.755 -31.091 1.00 71.69 71 ILE A C 1
ATOM 558 O O . ILE A 1 71 ? 2.765 -3.146 -32.093 1.00 71.69 71 ILE A O 1
ATOM 562 N N . VAL A 1 72 ? 1.464 -4.716 -31.158 1.00 74.94 72 VAL A N 1
ATOM 563 C CA . VAL A 1 72 ? 0.838 -5.120 -32.429 1.00 74.94 72 VAL A CA 1
ATOM 564 C C . VAL A 1 72 ? 0.058 -3.959 -33.040 1.00 74.94 72 VAL A C 1
ATOM 566 O O . VAL A 1 72 ? 0.162 -3.716 -34.238 1.00 74.94 72 VAL A O 1
ATOM 569 N N . ARG A 1 73 ? -0.695 -3.208 -32.229 1.00 78.31 73 ARG A N 1
ATOM 570 C CA . ARG A 1 73 ? -1.459 -2.051 -32.704 1.00 78.31 73 ARG A CA 1
ATOM 571 C C . ARG A 1 73 ? -0.550 -0.957 -33.259 1.00 78.31 73 ARG A C 1
ATOM 573 O O . ARG A 1 73 ? -0.883 -0.411 -34.305 1.00 78.31 73 ARG A O 1
ATOM 580 N N . ARG A 1 74 ? 0.566 -0.641 -32.593 1.00 69.94 74 ARG A N 1
ATOM 581 C CA . ARG A 1 74 ? 1.525 0.363 -33.078 1.00 69.94 74 ARG A CA 1
ATOM 582 C C . ARG A 1 74 ? 2.116 -0.063 -34.422 1.00 69.94 74 ARG A C 1
ATOM 584 O O . ARG A 1 74 ? 2.005 0.698 -35.371 1.00 69.94 74 ARG A O 1
ATOM 591 N N . ASN A 1 75 ? 2.594 -1.302 -34.537 1.00 74.44 75 ASN A N 1
ATOM 592 C CA . ASN A 1 75 ? 3.173 -1.819 -35.784 1.00 74.44 75 ASN A CA 1
ATOM 593 C C . ASN A 1 75 ? 2.157 -1.891 -36.939 1.00 74.44 75 ASN A C 1
ATOM 595 O O . ASN A 1 75 ? 2.514 -1.658 -38.088 1.00 74.44 75 ASN A O 1
ATOM 599 N N . VAL A 1 76 ? 0.888 -2.202 -36.653 1.00 76.44 76 VAL A N 1
ATOM 600 C CA . VAL A 1 76 ? -0.180 -2.226 -37.668 1.00 76.44 76 VAL A CA 1
ATOM 601 C C . VAL A 1 76 ? -0.559 -0.815 -38.119 1.00 76.44 76 VAL A C 1
ATOM 603 O O . VAL A 1 76 ? -0.787 -0.607 -39.301 1.00 76.44 76 VAL A O 1
ATOM 606 N N . VAL A 1 77 ? -0.634 0.154 -37.203 1.00 73.69 77 VAL A N 1
ATOM 607 C CA . VAL A 1 77 ? -0.955 1.551 -37.541 1.00 73.69 77 VAL A CA 1
ATOM 608 C C . VAL A 1 77 ? 0.182 2.210 -38.325 1.00 73.69 77 VAL A C 1
ATOM 610 O O . VAL A 1 77 ? -0.098 2.928 -39.277 1.00 73.69 77 VAL A O 1
ATOM 613 N N . GLU A 1 78 ? 1.438 1.940 -37.964 1.00 69.75 78 GLU A N 1
ATOM 614 C CA . GLU A 1 78 ? 2.627 2.358 -38.723 1.00 69.75 78 GLU A CA 1
ATOM 615 C C . GLU A 1 78 ? 2.546 1.847 -40.173 1.00 69.75 78 GLU A C 1
ATOM 617 O O . GLU A 1 78 ? 2.559 2.637 -41.111 1.00 69.75 78 GLU A O 1
ATOM 622 N N . ALA A 1 79 ? 2.293 0.544 -40.347 1.00 64.81 79 ALA A N 1
ATOM 623 C CA . ALA A 1 79 ? 2.148 -0.106 -41.653 1.00 64.81 79 ALA A CA 1
ATOM 624 C C . ALA A 1 79 ? 0.913 0.337 -42.466 1.00 64.81 79 ALA A C 1
ATOM 626 O O . ALA A 1 79 ? 0.788 -0.026 -43.631 1.00 64.81 79 ALA A O 1
ATOM 627 N N . MET A 1 80 ? -0.035 1.056 -41.856 1.00 66.25 80 MET A N 1
ATOM 628 C CA . MET A 1 80 ? -1.199 1.626 -42.544 1.00 66.25 80 MET A CA 1
ATOM 629 C C . MET A 1 80 ? -1.015 3.102 -42.915 1.00 66.25 80 MET A C 1
ATOM 631 O O . MET A 1 80 ? -1.784 3.602 -43.732 1.00 66.25 80 MET A O 1
ATOM 635 N N . ASN A 1 81 ? -0.078 3.807 -42.274 1.00 67.75 81 ASN A N 1
ATOM 636 C CA . ASN A 1 81 ? 0.158 5.234 -42.497 1.00 67.75 81 ASN A CA 1
ATOM 637 C C . ASN A 1 81 ? 1.243 5.498 -43.548 1.00 67.75 81 ASN A C 1
ATOM 639 O O . ASN A 1 81 ? 1.168 6.531 -44.212 1.00 67.75 81 ASN A O 1
ATOM 643 N N . ASP A 1 82 ? 2.210 4.593 -43.713 1.00 59.44 82 ASP A N 1
ATOM 644 C CA . ASP A 1 82 ? 3.114 4.616 -44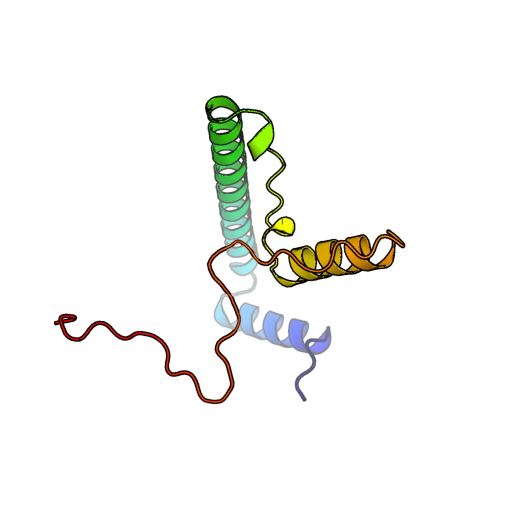.863 1.00 59.44 82 ASP A CA 1
ATOM 645 C C . ASP A 1 82 ? 2.441 3.907 -46.050 1.00 59.44 82 ASP A C 1
ATOM 647 O O . ASP A 1 82 ? 2.182 2.706 -46.015 1.00 59.44 82 ASP A O 1
ATOM 651 N N . ASP A 1 83 ? 2.170 4.648 -47.128 1.00 57.84 83 ASP A N 1
ATOM 652 C CA . ASP A 1 83 ? 1.765 4.119 -48.444 1.00 57.84 83 ASP A CA 1
ATOM 653 C C . ASP A 1 83 ? 2.954 3.443 -49.182 1.00 57.84 83 ASP A C 1
ATOM 655 O O . ASP A 1 83 ? 3.016 3.444 -50.414 1.00 57.84 83 ASP A O 1
ATOM 659 N N . ASP A 1 84 ? 3.916 2.867 -48.453 1.00 55.06 84 ASP A N 1
ATOM 660 C CA . ASP A 1 84 ? 5.039 2.110 -49.011 1.00 55.06 84 ASP A CA 1
ATOM 661 C C . ASP A 1 84 ? 4.818 0.605 -48.784 1.00 55.06 84 ASP A C 1
ATOM 663 O O . ASP A 1 84 ? 4.761 0.137 -47.644 1.00 55.06 84 ASP A O 1
ATOM 667 N N . PRO A 1 85 ? 4.694 -0.210 -49.849 1.00 50.75 85 PRO A N 1
ATOM 668 C CA . PRO A 1 85 ? 4.492 -1.644 -49.735 1.00 50.75 85 PRO A CA 1
ATOM 669 C C . PRO A 1 85 ? 5.829 -2.356 -49.479 1.00 50.75 85 PRO A C 1
ATOM 671 O O . PRO A 1 85 ? 6.152 -3.325 -50.166 1.00 50.75 85 PRO A O 1
ATOM 674 N N . GLU A 1 86 ? 6.613 -1.929 -48.487 1.00 53.22 86 GLU A N 1
ATOM 675 C CA . GLU A 1 86 ? 7.649 -2.793 -47.907 1.00 53.22 86 GLU A CA 1
ATOM 676 C C . GLU A 1 86 ? 6.965 -3.756 -46.938 1.00 53.22 86 GLU A C 1
ATOM 678 O O . GLU A 1 86 ? 6.932 -3.631 -45.715 1.00 53.22 86 GLU A O 1
ATOM 683 N N . ALA A 1 87 ? 6.296 -4.718 -47.565 1.00 51.91 87 ALA A N 1
ATOM 684 C CA . ALA A 1 87 ? 5.555 -5.768 -46.919 1.00 51.91 87 ALA A CA 1
ATOM 685 C C . ALA A 1 87 ? 6.451 -6.551 -45.949 1.00 51.91 87 ALA A C 1
ATOM 687 O O . ALA A 1 87 ? 7.329 -7.297 -46.366 1.00 51.91 87 ALA A O 1
ATOM 688 N N . LEU A 1 88 ? 6.098 -6.481 -44.665 1.00 58.81 88 LEU A N 1
ATOM 689 C CA . LEU A 1 88 ? 6.074 -7.641 -43.773 1.00 58.81 88 LEU A CA 1
ATOM 690 C C . LEU A 1 88 ? 7.363 -8.481 -43.763 1.00 58.81 88 LEU A C 1
ATOM 692 O O . LEU A 1 88 ? 7.300 -9.706 -43.906 1.00 58.81 88 LEU A O 1
ATOM 696 N N . GLU A 1 89 ? 8.523 -7.871 -43.520 1.00 55.47 89 GLU A N 1
ATOM 697 C CA . GLU A 1 89 ? 9.691 -8.645 -43.096 1.00 55.47 89 GLU A CA 1
ATOM 698 C C . GLU A 1 89 ? 9.465 -9.148 -41.661 1.00 55.47 89 GLU A C 1
ATOM 700 O O . GLU A 1 89 ? 9.902 -8.579 -40.661 1.00 55.47 89 GLU A O 1
ATOM 705 N N . LEU A 1 90 ? 8.723 -10.254 -41.557 1.00 58.38 90 LEU A N 1
ATOM 706 C CA . LEU A 1 90 ? 8.764 -11.132 -40.397 1.00 58.38 90 LEU A CA 1
ATOM 707 C C . LEU A 1 90 ? 10.243 -11.435 -40.114 1.00 58.38 90 LEU A C 1
ATOM 709 O O . LEU A 1 90 ? 10.956 -11.785 -41.060 1.00 58.38 90 LEU A O 1
ATOM 713 N N . PRO A 1 91 ? 10.717 -11.332 -38.856 1.00 54.25 91 PRO A N 1
ATOM 714 C CA . PRO A 1 91 ? 12.117 -11.576 -38.530 1.00 54.25 91 PRO A CA 1
ATOM 715 C C . PRO A 1 91 ? 12.551 -12.897 -39.164 1.00 54.25 91 PRO A C 1
ATOM 717 O O . PRO A 1 91 ? 11.906 -13.930 -38.943 1.00 54.25 91 PRO A O 1
ATOM 720 N N . ALA A 1 92 ? 13.583 -12.821 -40.011 1.00 57.66 92 ALA A N 1
ATOM 721 C CA . ALA A 1 92 ? 14.064 -13.912 -40.847 1.00 57.66 92 ALA A CA 1
ATOM 722 C C . ALA A 1 92 ? 14.260 -15.176 -39.995 1.00 57.66 92 ALA A C 1
ATOM 724 O O . ALA A 1 92 ? 15.221 -15.296 -39.240 1.00 57.66 92 ALA A O 1
ATOM 725 N N . GLY A 1 93 ? 13.287 -16.087 -40.051 1.00 56.53 93 GLY A N 1
ATOM 726 C CA . GLY A 1 93 ? 13.251 -17.275 -39.195 1.00 56.53 93 GLY A CA 1
ATOM 727 C C . GLY A 1 93 ? 11.859 -17.722 -38.750 1.00 56.53 93 GLY A C 1
ATOM 728 O O . GLY A 1 93 ? 11.710 -18.861 -38.319 1.00 56.53 93 GLY A O 1
ATOM 729 N N . ARG A 1 94 ? 10.822 -16.883 -38.877 1.00 58.50 94 ARG A N 1
ATOM 730 C CA . ARG A 1 94 ? 9.429 -17.297 -38.623 1.00 58.50 94 ARG A CA 1
ATOM 731 C C . ARG A 1 94 ? 8.553 -17.083 -39.847 1.00 5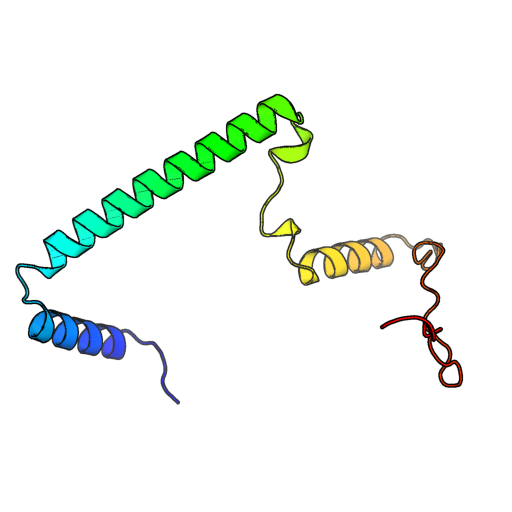8.50 94 ARG A C 1
ATOM 733 O O . ARG A 1 94 ? 7.630 -16.275 -39.828 1.00 58.50 94 ARG A O 1
ATOM 740 N N . GLN A 1 95 ? 8.839 -17.826 -40.913 1.00 66.81 95 GLN A N 1
ATOM 741 C CA . GLN A 1 95 ? 7.817 -18.040 -41.932 1.00 66.81 95 GLN A CA 1
ATOM 742 C C . GLN A 1 95 ? 6.679 -18.843 -41.279 1.00 66.81 95 GLN A C 1
ATOM 744 O O . GLN A 1 95 ? 6.963 -19.839 -40.605 1.00 66.81 95 GLN A O 1
ATOM 749 N N . PRO A 1 96 ? 5.413 -18.406 -41.388 1.00 67.31 96 PRO A N 1
ATOM 750 C CA . PRO A 1 96 ? 4.297 -19.202 -40.904 1.00 67.31 96 PRO A CA 1
ATOM 751 C C . PRO A 1 96 ? 4.309 -20.542 -41.642 1.00 67.31 96 PRO A C 1
ATOM 753 O O . PRO A 1 96 ? 4.401 -20.571 -42.869 1.00 67.31 96 PRO A O 1
ATOM 756 N N . LEU A 1 97 ? 4.248 -21.639 -40.883 1.00 72.69 97 LEU A N 1
ATOM 757 C CA . LEU A 1 97 ? 4.209 -22.988 -41.444 1.00 72.69 97 LEU A CA 1
ATOM 758 C C . LEU A 1 97 ? 3.062 -23.078 -42.448 1.00 72.69 97 LEU A C 1
ATOM 760 O O . LEU A 1 97 ? 1.946 -22.615 -42.178 1.00 72.69 97 LEU A O 1
ATOM 764 N N . ARG A 1 98 ? 3.332 -23.667 -43.612 1.00 77.19 98 ARG A N 1
ATOM 765 C CA . ARG A 1 98 ? 2.275 -23.926 -44.592 1.00 77.19 98 ARG A CA 1
ATOM 766 C C . ARG A 1 98 ? 1.292 -24.933 -43.992 1.00 77.19 98 ARG A C 1
ATOM 768 O O . ARG A 1 98 ? 1.645 -25.712 -43.112 1.00 77.19 98 ARG A O 1
ATOM 775 N N . PHE A 1 99 ? 0.040 -24.913 -44.445 1.00 75.31 99 PHE A N 1
ATOM 776 C CA . PHE A 1 99 ? -1.029 -25.757 -43.887 1.00 75.31 99 PHE A CA 1
ATOM 777 C C . PHE A 1 99 ? -0.688 -27.265 -43.889 1.00 75.31 99 PHE A C 1
ATOM 779 O O . PHE A 1 99 ? -1.228 -28.028 -43.092 1.00 75.31 99 PHE A O 1
ATOM 786 N N . ASP A 1 100 ? 0.220 -27.689 -44.766 1.00 79.25 100 ASP A N 1
ATOM 787 C CA . ASP A 1 100 ? 0.725 -29.051 -44.925 1.00 79.25 100 ASP A CA 1
ATOM 788 C C . ASP A 1 100 ? 2.117 -29.297 -44.306 1.00 79.25 100 ASP A C 1
ATOM 790 O O . ASP A 1 100 ? 2.637 -30.411 -44.381 1.00 79.25 100 ASP A O 1
ATOM 794 N N . GLU A 1 101 ? 2.716 -28.296 -43.661 1.00 78.56 101 GLU A N 1
ATOM 795 C CA . GLU A 1 101 ? 4.064 -28.358 -43.103 1.00 78.56 101 GLU A CA 1
ATOM 796 C C . GLU A 1 101 ? 4.025 -28.670 -41.603 1.00 78.56 101 GLU A C 1
ATOM 798 O O . GLU A 1 101 ? 3.378 -27.987 -40.804 1.00 78.56 101 GLU A O 1
ATOM 803 N N . ARG A 1 102 ? 4.714 -29.741 -41.198 1.00 73.12 102 ARG A N 1
ATOM 804 C CA . ARG A 1 102 ? 4.813 -30.119 -39.785 1.00 73.12 102 ARG A CA 1
ATOM 805 C C . ARG A 1 102 ? 5.973 -29.367 -39.139 1.00 73.12 102 ARG A C 1
ATOM 807 O O . ARG A 1 102 ? 7.055 -29.347 -39.725 1.00 73.12 102 ARG A O 1
ATOM 814 N N . PRO A 1 103 ? 5.785 -28.798 -37.936 1.00 76.38 103 PRO A N 1
ATOM 815 C CA . PRO A 1 103 ? 6.874 -28.142 -37.233 1.00 76.38 103 PRO A CA 1
ATOM 816 C C . PRO A 1 103 ? 8.011 -29.144 -36.993 1.00 76.38 103 PRO A C 1
ATOM 818 O O . PRO A 1 103 ? 7.729 -30.296 -36.636 1.00 76.38 103 PRO A O 1
ATOM 821 N N . PRO A 1 104 ? 9.279 -28.734 -37.175 1.00 79.00 104 PRO A N 1
ATOM 822 C CA . PRO A 1 104 ? 10.411 -29.578 -36.833 1.00 79.00 104 PRO A CA 1
ATOM 823 C C . PRO A 1 104 ? 10.324 -29.921 -35.345 1.00 79.00 104 PRO A C 1
ATOM 825 O O . PRO A 1 104 ? 10.193 -29.035 -34.500 1.00 79.00 104 PRO A O 1
ATOM 828 N N . TYR A 1 105 ? 10.345 -31.213 -35.037 1.00 74.25 105 TYR A N 1
ATOM 829 C CA . TYR A 1 105 ? 10.375 -31.714 -33.670 1.00 74.25 105 TYR A CA 1
ATOM 830 C C . TYR A 1 105 ? 11.705 -32.421 -33.438 1.00 74.25 105 TYR A C 1
ATOM 832 O O . TYR A 1 105 ? 12.207 -33.125 -34.314 1.00 74.25 105 TYR A O 1
ATOM 840 N N . ASP A 1 106 ? 12.278 -32.197 -32.262 1.00 82.94 106 ASP A N 1
ATOM 841 C CA . ASP A 1 106 ? 13.508 -32.853 -31.844 1.00 82.94 106 ASP A CA 1
ATOM 842 C C . ASP A 1 106 ? 13.174 -34.250 -31.311 1.00 82.94 106 ASP A C 1
ATOM 844 O O . ASP A 1 106 ? 12.402 -34.402 -30.362 1.00 82.94 106 ASP A O 1
ATOM 848 N N . THR A 1 107 ? 13.718 -35.279 -31.956 1.00 80.75 107 THR A N 1
ATOM 849 C CA . THR A 1 107 ? 13.534 -36.677 -31.550 1.00 80.75 107 THR A CA 1
ATOM 850 C C . THR A 1 107 ? 14.417 -37.085 -30.376 1.00 80.75 107 THR A C 1
ATOM 852 O O . THR A 1 107 ? 14.212 -38.169 -29.835 1.00 80.75 107 THR A O 1
ATOM 855 N N . GLU A 1 108 ? 15.385 -36.255 -29.985 1.00 76.19 108 GLU A N 1
ATOM 856 C CA . GLU A 1 108 ? 16.321 -36.536 -28.891 1.00 76.19 108 GLU A CA 1
ATOM 857 C C . GLU A 1 108 ? 15.918 -35.880 -27.561 1.00 76.19 108 GLU A C 1
ATOM 859 O O . GLU A 1 108 ? 16.591 -36.074 -26.548 1.00 76.19 108 GLU A O 1
ATOM 864 N N . ALA A 1 109 ? 14.798 -35.151 -27.518 1.00 66.06 109 ALA A N 1
ATOM 865 C CA . ALA A 1 109 ? 14.264 -34.595 -26.277 1.00 66.06 109 ALA A CA 1
ATOM 866 C C . ALA A 1 109 ? 13.811 -35.722 -25.319 1.00 66.06 109 ALA A C 1
ATOM 868 O O . ALA A 1 109 ? 12.784 -36.365 -25.547 1.00 66.06 109 ALA A O 1
ATOM 869 N N . THR A 1 110 ? 14.587 -35.958 -24.253 1.00 63.91 110 THR A N 1
ATOM 870 C CA . THR A 1 110 ? 14.307 -36.884 -23.134 1.00 63.91 110 THR A CA 1
ATOM 871 C C . THR A 1 110 ? 14.112 -36.115 -21.837 1.00 63.91 110 THR A C 1
ATOM 873 O O . THR A 1 110 ? 14.896 -35.170 -21.595 1.00 63.91 110 THR A O 1
#

Sequence (110 aa):
MFGMGWPELLVIGIVAVFLFGPDKLPDLARQAGGFLRTARRMVDSARNDLADELGDDFRDLNLRDLDPREIVRRNVVEAMNDDDPEALELPAGRQPLRFDERPPYDTEAT

Radius of gyration: 25.57 Å; chains: 1; bounding box: 48×43×65 Å

Secondary structure (DSSP, 8-state):
-----HHHHHHHHHHHHHHH-TTHHHHHHHHHHHHHHHHHHHHHHHHHHHHHHH-GGGTT--TTTT-HHHHHHHHHHHHHH----------TT-PPPPTTPPPP--TT--